Protein AF-A0A367ZKK7-F1 (afdb_monomer_lite)

Structure (mmCIF, N/CA/C/O backbone):
data_AF-A0A367ZKK7-F1
#
_entry.id   AF-A0A367ZKK7-F1
#
loop_
_atom_site.group_PDB
_atom_site.id
_atom_site.type_symbol
_atom_site.label_atom_id
_atom_site.label_alt_id
_atom_site.label_comp_id
_atom_site.label_asym_id
_atom_site.label_entity_id
_atom_site.label_seq_id
_atom_site.pdbx_PDB_ins_code
_atom_site.Cartn_x
_atom_site.Cartn_y
_atom_site.Cartn_z
_atom_site.occupancy
_atom_site.B_iso_or_equiv
_atom_site.auth_seq_id
_atom_site.auth_comp_id
_atom_site.auth_asym_id
_atom_site.auth_atom_id
_atom_site.pdbx_PDB_model_num
ATOM 1 N N . MET A 1 1 ? -39.090 6.244 0.822 1.00 54.38 1 MET A N 1
ATOM 2 C CA . MET A 1 1 ? -37.801 6.560 0.170 1.00 54.38 1 MET A CA 1
ATOM 3 C C . MET A 1 1 ? -36.803 5.510 0.623 1.00 54.38 1 MET A C 1
ATOM 5 O O . MET A 1 1 ? -36.627 5.368 1.824 1.00 54.38 1 MET A O 1
ATOM 9 N N . GLY A 1 2 ? -36.267 4.697 -0.290 1.00 69.88 2 GLY A N 1
ATOM 10 C CA . GLY A 1 2 ? -35.300 3.655 0.068 1.00 69.88 2 GLY A CA 1
ATOM 11 C C . GLY A 1 2 ? -33.960 4.278 0.456 1.00 69.88 2 GLY A C 1
ATOM 12 O O . GLY A 1 2 ? -33.475 5.163 -0.244 1.00 69.88 2 GLY A O 1
ATOM 13 N N . THR A 1 3 ? -33.382 3.851 1.573 1.00 72.31 3 THR A N 1
ATOM 14 C CA . THR A 1 3 ? -32.033 4.249 1.990 1.00 72.31 3 THR A CA 1
ATOM 15 C C . THR A 1 3 ? -31.007 3.585 1.077 1.00 72.31 3 THR A C 1
ATOM 17 O O . THR A 1 3 ? -30.919 2.359 1.032 1.00 72.31 3 THR A O 1
ATOM 20 N N . THR A 1 4 ? -30.228 4.376 0.341 1.00 81.00 4 THR A N 1
ATOM 21 C CA . THR A 1 4 ? -29.058 3.884 -0.394 1.00 81.00 4 THR A CA 1
ATOM 22 C C . THR A 1 4 ? -27.906 3.648 0.576 1.00 81.00 4 THR A C 1
ATOM 24 O O . THR A 1 4 ? -27.508 4.553 1.310 1.00 81.00 4 THR A O 1
ATOM 27 N N . ASN A 1 5 ? -27.355 2.434 0.570 1.00 87.88 5 ASN A N 1
ATOM 28 C CA . ASN A 1 5 ? -26.134 2.118 1.304 1.00 87.88 5 ASN A CA 1
ATOM 29 C C . ASN A 1 5 ? -24.932 2.646 0.518 1.00 87.88 5 ASN A C 1
ATOM 31 O O . ASN A 1 5 ? -24.539 2.063 -0.491 1.00 87.88 5 ASN A O 1
ATOM 35 N N . ASN A 1 6 ? -24.361 3.755 0.980 1.00 93.06 6 ASN A N 1
ATOM 36 C CA . ASN A 1 6 ? -23.202 4.370 0.345 1.00 93.06 6 ASN A CA 1
ATOM 37 C C . ASN A 1 6 ? -21.907 3.731 0.858 1.00 93.06 6 ASN A C 1
ATOM 39 O O . ASN A 1 6 ? -21.748 3.508 2.058 1.00 93.06 6 ASN A O 1
ATOM 43 N N . VAL A 1 7 ? -20.965 3.487 -0.052 1.00 95.62 7 VAL A N 1
ATOM 44 C CA . VAL A 1 7 ? -19.614 3.014 0.267 1.00 95.62 7 VAL A CA 1
ATOM 45 C C . VAL A 1 7 ? -18.620 4.112 -0.093 1.00 95.62 7 VAL A C 1
ATOM 47 O O . VAL A 1 7 ? -18.703 4.689 -1.175 1.00 95.62 7 VAL A O 1
ATOM 50 N N . LEU A 1 8 ? -17.685 4.396 0.815 1.00 95.94 8 LEU A N 1
ATOM 51 C CA . LEU A 1 8 ? -16.634 5.391 0.628 1.00 95.94 8 LEU A CA 1
ATOM 52 C C . LEU A 1 8 ? -15.260 4.734 0.780 1.00 95.94 8 LEU A C 1
ATOM 54 O O . LEU A 1 8 ? -14.990 4.083 1.789 1.00 95.94 8 LEU A O 1
ATOM 58 N N . LEU A 1 9 ? -14.387 4.960 -0.200 1.00 97.19 9 LEU A N 1
ATOM 59 C CA . LEU A 1 9 ? -12.960 4.667 -0.104 1.00 97.19 9 LEU A CA 1
ATOM 60 C C . LEU A 1 9 ? -12.214 5.946 0.295 1.00 97.19 9 LEU A C 1
ATOM 62 O O . LEU A 1 9 ? -12.308 6.957 -0.398 1.00 97.19 9 LEU A O 1
ATOM 66 N N . VAL A 1 10 ? -11.461 5.893 1.395 1.00 97.19 10 VAL A N 1
ATOM 67 C CA . VAL A 1 10 ? -10.629 7.004 1.884 1.00 97.19 10 VAL A CA 1
ATOM 68 C C . VAL A 1 10 ? -9.159 6.612 1.772 1.00 97.19 10 VAL A C 1
ATOM 70 O O . VAL A 1 10 ? -8.747 5.606 2.346 1.00 97.19 10 VAL A O 1
ATOM 73 N N . ILE A 1 11 ? -8.366 7.413 1.054 1.00 97.50 11 ILE A N 1
ATOM 74 C CA . ILE A 1 11 ? -6.928 7.185 0.855 1.00 97.50 11 ILE A CA 1
ATOM 75 C C . ILE A 1 11 ? -6.143 8.247 1.627 1.00 97.50 11 ILE A C 1
ATOM 77 O O . ILE A 1 11 ? -6.180 9.430 1.295 1.00 97.50 11 ILE A O 1
ATOM 81 N N . LEU A 1 12 ? -5.404 7.816 2.649 1.00 96.81 12 LEU A N 1
ATOM 82 C CA . LEU A 1 12 ? -4.459 8.665 3.373 1.00 96.81 12 LEU A CA 1
ATOM 83 C C . LEU A 1 12 ? -3.095 8.600 2.669 1.00 96.81 12 LEU A C 1
ATOM 85 O O . LEU A 1 12 ? -2.308 7.682 2.897 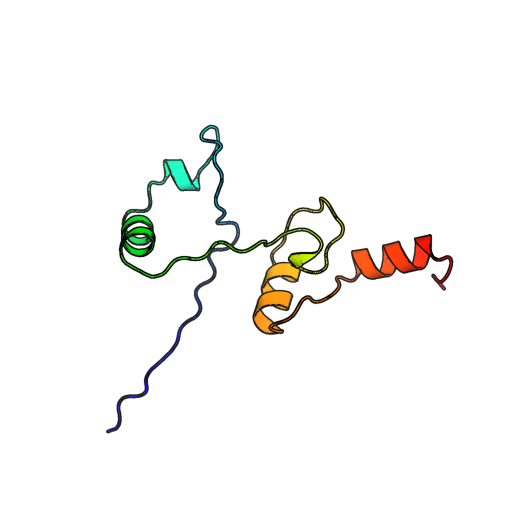1.00 96.81 12 LEU A O 1
ATOM 89 N N . SER A 1 13 ? -2.832 9.546 1.764 1.00 96.62 13 SER A N 1
ATOM 90 C CA . SER A 1 13 ? -1.605 9.548 0.955 1.00 96.62 13 SER A CA 1
ATOM 91 C C . SER A 1 13 ? -0.348 9.642 1.828 1.00 96.62 13 SER A C 1
ATOM 93 O O . SER A 1 13 ? -0.247 10.519 2.683 1.00 96.62 13 SER A O 1
ATOM 95 N N . GLY A 1 14 ? 0.616 8.742 1.615 1.00 95.31 14 GLY A N 1
ATOM 96 C CA . GLY A 1 14 ? 1.862 8.697 2.392 1.00 95.31 14 GLY A CA 1
ATOM 97 C C . GLY A 1 14 ? 1.711 8.185 3.833 1.00 95.31 14 GLY A C 1
ATOM 98 O O . GLY A 1 14 ? 2.647 8.309 4.619 1.00 95.31 14 GLY A O 1
ATOM 99 N N . PHE A 1 15 ? 0.563 7.605 4.196 1.00 96.06 15 PHE A N 1
ATOM 100 C CA . PHE A 1 15 ? 0.321 7.041 5.524 1.00 96.06 15 PHE A CA 1
ATOM 101 C C . PHE A 1 15 ? 0.638 5.538 5.546 1.00 96.06 15 PHE A C 1
ATOM 103 O O . PHE A 1 15 ? -0.130 4.722 5.038 1.00 96.06 15 PHE A O 1
ATOM 110 N N . GLY A 1 16 ? 1.778 5.169 6.134 1.00 94.12 16 GLY A N 1
ATOM 111 C CA . GLY A 1 16 ? 2.251 3.783 6.216 1.00 94.12 16 GLY A CA 1
ATOM 112 C C . GLY A 1 16 ? 2.403 3.263 7.646 1.00 94.12 16 GLY A C 1
ATOM 113 O O . GLY A 1 16 ? 2.420 4.026 8.611 1.00 94.12 16 GLY A O 1
ATOM 114 N N . LEU A 1 17 ? 2.551 1.943 7.771 1.00 93.75 17 LEU A N 1
ATOM 115 C CA . LEU A 1 17 ? 2.909 1.272 9.022 1.00 93.75 17 LEU A CA 1
ATOM 116 C C . LEU A 1 17 ? 4.428 1.079 9.075 1.00 93.75 17 LEU A C 1
ATOM 118 O O . LEU A 1 17 ? 5.025 0.617 8.106 1.00 93.75 17 LEU A O 1
ATOM 122 N N . SER A 1 18 ? 5.044 1.420 10.205 1.00 92.94 18 SER A N 1
ATOM 123 C CA . SER A 1 18 ? 6.480 1.253 10.433 1.00 92.94 18 SER A CA 1
ATOM 124 C C . SER A 1 18 ? 6.745 0.944 11.902 1.00 92.94 18 SER A C 1
ATOM 126 O O . SER A 1 18 ? 6.142 1.569 12.778 1.00 92.94 18 SER A O 1
ATOM 128 N N . ASP A 1 19 ? 7.667 0.017 12.156 1.00 92.31 19 ASP A N 1
ATOM 129 C CA . ASP A 1 19 ? 8.138 -0.319 13.505 1.00 92.31 19 ASP A CA 1
ATOM 130 C C . ASP A 1 19 ? 9.187 0.688 14.014 1.00 92.31 19 ASP A C 1
ATOM 132 O O . ASP A 1 19 ? 9.486 0.744 15.208 1.00 92.31 19 ASP A O 1
ATOM 136 N N . HIS A 1 20 ? 9.725 1.536 13.130 1.00 92.12 20 HIS A N 1
ATOM 137 C CA . HIS A 1 20 ? 10.642 2.604 13.515 1.00 92.12 20 HIS A CA 1
ATOM 138 C C . HIS A 1 20 ? 9.887 3.743 14.211 1.00 92.12 20 HIS A C 1
ATOM 140 O O . HIS A 1 20 ? 8.879 4.248 13.709 1.00 92.12 20 HIS A O 1
ATOM 146 N N . SER A 1 21 ? 10.392 4.172 15.368 1.00 89.75 21 SER A N 1
ATOM 147 C CA . SER A 1 21 ? 9.822 5.268 16.160 1.00 89.75 21 SER A CA 1
ATOM 148 C C . SER A 1 21 ? 10.463 6.623 15.853 1.00 89.75 21 SER A C 1
ATOM 150 O O . SER A 1 21 ? 9.765 7.637 15.813 1.00 89.75 21 SER A O 1
ATOM 152 N N . THR A 1 22 ? 11.772 6.658 15.599 1.00 96.00 22 THR A N 1
ATOM 153 C CA . THR A 1 22 ? 12.501 7.890 15.276 1.00 96.00 22 THR A CA 1
ATOM 154 C C . THR A 1 22 ? 12.043 8.449 13.929 1.00 96.00 22 THR A C 1
ATOM 156 O O . THR A 1 22 ? 12.071 7.748 12.923 1.00 96.00 22 THR A O 1
ATOM 159 N N . GLY A 1 23 ? 11.613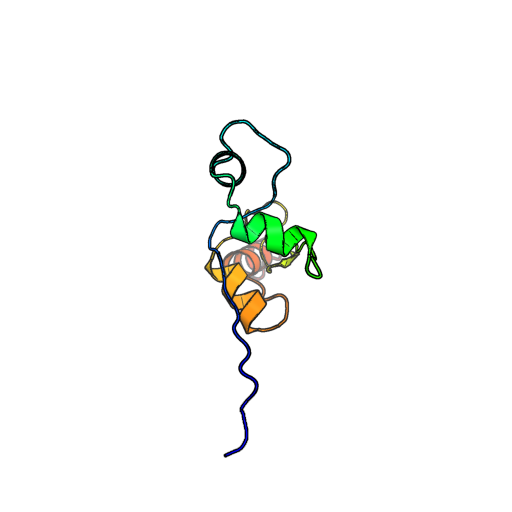 9.715 13.907 1.00 95.62 23 GLY A N 1
ATOM 160 C CA . GLY A 1 23 ? 11.140 10.391 12.689 1.00 95.62 23 GLY A CA 1
ATOM 161 C C . GLY A 1 23 ? 9.762 9.938 12.185 1.00 95.62 23 GLY A C 1
ATOM 162 O O . GLY A 1 23 ? 9.323 10.384 11.128 1.00 95.62 23 GLY A O 1
ATOM 163 N N . ASN A 1 24 ? 9.053 9.079 12.923 1.00 96.38 24 ASN A N 1
ATOM 164 C CA . ASN A 1 24 ? 7.753 8.562 12.505 1.00 96.38 24 ASN A CA 1
ATOM 165 C C . ASN A 1 24 ? 6.621 9.533 12.873 1.00 96.38 24 ASN A C 1
ATOM 167 O O . ASN A 1 24 ? 6.041 9.462 13.958 1.00 96.38 24 ASN A O 1
ATOM 171 N N . ALA A 1 25 ? 6.287 10.429 11.944 1.00 95.50 25 ALA A N 1
ATOM 172 C CA . ALA A 1 25 ? 5.240 11.430 12.137 1.00 95.50 25 ALA A CA 1
ATOM 173 C C . ALA A 1 25 ? 3.856 10.817 12.425 1.00 95.50 25 ALA A C 1
ATOM 175 O O . ALA A 1 25 ? 3.121 11.349 13.251 1.00 95.50 25 ALA A O 1
ATOM 176 N N . VAL A 1 26 ? 3.516 9.678 11.807 1.00 94.25 26 VAL A N 1
ATOM 177 C CA . VAL A 1 26 ? 2.235 8.984 12.037 1.00 94.25 26 VAL A CA 1
ATOM 178 C C . VAL A 1 26 ? 2.114 8.534 13.491 1.00 94.25 26 VAL A C 1
ATOM 180 O O . VAL A 1 26 ? 1.089 8.766 14.131 1.00 94.25 26 VAL A O 1
ATOM 183 N N . ARG A 1 27 ? 3.173 7.923 14.032 1.00 93.12 27 ARG A N 1
ATOM 184 C CA . ARG A 1 27 ? 3.210 7.491 15.432 1.00 93.12 27 ARG A CA 1
ATOM 185 C C . ARG A 1 27 ? 3.201 8.680 16.389 1.00 93.12 27 ARG A C 1
ATOM 187 O O . ARG A 1 27 ? 2.475 8.645 17.376 1.00 93.12 27 ARG A O 1
ATOM 194 N N . LEU A 1 28 ? 3.994 9.713 16.100 1.00 94.44 28 LEU A N 1
ATOM 195 C CA . LEU A 1 28 ? 4.099 10.911 16.940 1.00 94.44 28 LEU A CA 1
ATOM 196 C C . LEU A 1 28 ? 2.788 11.703 17.001 1.00 94.44 28 LEU A C 1
ATOM 198 O O . LEU A 1 28 ? 2.470 12.262 18.044 1.00 94.44 28 LEU A O 1
ATOM 202 N N . ALA A 1 29 ? 2.016 11.720 15.912 1.00 94.62 29 ALA A N 1
ATOM 203 C CA . ALA A 1 29 ? 0.723 12.393 15.863 1.00 94.62 29 ALA A CA 1
ATOM 204 C C . ALA A 1 29 ? -0.353 11.717 16.730 1.00 94.62 29 ALA A C 1
ATOM 206 O O . ALA A 1 29 ? -1.326 12.373 17.084 1.00 94.62 29 ALA A O 1
ATOM 207 N N . ASN A 1 30 ? -0.196 10.425 17.054 1.00 92.12 30 ASN A N 1
ATOM 208 C CA . ASN A 1 30 ? -1.142 9.631 17.846 1.00 92.12 30 ASN A CA 1
ATOM 209 C C . ASN A 1 30 ? -2.626 9.844 17.444 1.00 92.12 30 ASN A C 1
ATOM 211 O O . ASN A 1 30 ? -3.424 10.331 18.247 1.00 92.12 30 ASN A O 1
ATOM 215 N N . PRO A 1 31 ? -3.023 9.517 16.198 1.00 93.75 31 PRO A N 1
ATOM 216 C CA . PRO A 1 31 ? -4.357 9.836 15.693 1.00 93.75 31 PRO A CA 1
ATOM 217 C C . PRO A 1 31 ? -5.437 8.974 16.365 1.00 93.75 31 PRO A C 1
ATOM 219 O O . PRO A 1 31 ? -5.703 7.850 15.939 1.00 93.75 31 PRO A O 1
ATOM 222 N N . GLU A 1 32 ? -6.095 9.514 17.393 1.00 95.75 32 GLU A N 1
ATOM 223 C CA . GLU A 1 32 ? -7.027 8.772 18.256 1.00 95.75 32 GLU A CA 1
ATOM 224 C C . GLU A 1 32 ? -8.155 8.068 17.491 1.00 95.75 32 GLU A C 1
ATOM 226 O O . GLU A 1 32 ? -8.469 6.910 17.768 1.00 95.75 32 GLU A O 1
ATOM 231 N N . PHE A 1 33 ? -8.757 8.740 16.504 1.00 96.38 33 PHE A N 1
ATOM 232 C CA . PHE A 1 33 ? -9.852 8.168 15.717 1.00 96.38 33 PHE A CA 1
ATOM 233 C C . PHE A 1 33 ? -9.399 6.968 14.875 1.00 96.38 33 PHE A C 1
ATOM 235 O O . PHE A 1 33 ? -10.048 5.922 14.893 1.00 96.38 33 PHE A O 1
ATOM 242 N N . LEU A 1 34 ? -8.260 7.089 14.181 1.00 95.44 34 LEU A N 1
ATOM 243 C CA . LEU A 1 34 ? -7.681 5.976 13.423 1.00 95.44 34 LEU A CA 1
ATOM 244 C C . LEU A 1 34 ? -7.251 4.844 14.359 1.00 95.44 34 LEU A C 1
ATOM 246 O O . LEU A 1 34 ? -7.498 3.682 14.054 1.00 95.44 34 LEU A O 1
ATOM 250 N N . GLY A 1 35 ? -6.681 5.179 15.521 1.00 95.06 35 GLY A N 1
ATOM 251 C CA . GLY A 1 35 ? -6.321 4.209 16.553 1.00 95.06 35 GLY A CA 1
ATOM 252 C C . GLY A 1 35 ? -7.512 3.361 17.003 1.00 95.06 35 GLY A C 1
ATOM 253 O O . GLY A 1 35 ? -7.418 2.135 17.000 1.00 95.06 35 GLY A O 1
ATOM 254 N N . LYS A 1 36 ? -8.658 3.988 17.309 1.00 97.31 36 LYS A N 1
ATOM 255 C CA . LYS A 1 36 ? -9.903 3.271 17.643 1.00 97.31 36 LYS A CA 1
ATOM 256 C C . LYS A 1 36 ? -10.383 2.393 16.489 1.00 97.31 36 LYS A C 1
ATOM 258 O O . LYS A 1 36 ? -10.674 1.220 16.699 1.00 97.31 36 LYS A O 1
ATOM 263 N N . LEU A 1 37 ? -10.401 2.921 15.261 1.00 95.88 37 LEU A N 1
ATOM 264 C CA . LEU A 1 37 ? -10.800 2.145 14.081 1.00 95.88 37 LEU A CA 1
ATOM 265 C C . LEU A 1 37 ? -9.937 0.895 13.882 1.00 95.88 37 LEU A C 1
ATOM 267 O O . LEU A 1 37 ? -10.481 -0.168 13.597 1.00 95.88 37 LEU A O 1
ATOM 271 N N . PHE A 1 38 ? -8.618 1.002 14.050 1.00 93.81 38 PHE A N 1
ATOM 272 C CA . PHE A 1 38 ? -7.700 -0.128 13.891 1.00 93.81 38 PHE A CA 1
ATOM 273 C C . PHE A 1 38 ? -7.857 -1.202 14.978 1.00 93.81 38 PHE A C 1
ATOM 275 O O . PHE A 1 38 ? -7.510 -2.353 14.724 1.00 93.81 38 PHE A O 1
ATOM 282 N N . LEU A 1 39 ? -8.363 -0.846 16.164 1.00 95.94 39 LEU A N 1
ATOM 283 C CA . LEU A 1 39 ? -8.618 -1.783 17.265 1.00 95.94 39 LEU A CA 1
ATOM 284 C C . LEU A 1 39 ? -9.998 -2.446 17.174 1.00 95.94 39 LEU A C 1
ATOM 286 O O . LEU A 1 39 ? -10.141 -3.618 17.511 1.00 95.94 39 LEU A O 1
ATOM 290 N N . GLU A 1 40 ? -11.016 -1.700 16.743 1.00 97.88 40 GLU A N 1
ATOM 291 C CA . GLU A 1 40 ? -12.421 -2.115 16.848 1.00 97.88 40 GLU A CA 1
ATOM 292 C C . GLU A 1 40 ? -13.000 -2.677 15.540 1.00 97.88 40 GLU A C 1
ATOM 294 O O . GLU A 1 40 ? -14.076 -3.279 15.549 1.00 97.88 40 GLU A O 1
ATOM 299 N N . ARG A 1 41 ? -12.333 -2.477 14.396 1.00 97.31 41 ARG A N 1
ATOM 300 C CA . ARG A 1 41 ? -12.824 -2.889 13.069 1.00 97.31 41 ARG A CA 1
ATOM 301 C C . ARG A 1 41 ? -11.853 -3.861 12.387 1.00 97.31 41 ARG A C 1
ATOM 303 O O . ARG A 1 41 ? -10.665 -3.845 12.696 1.00 97.31 41 ARG A O 1
ATOM 310 N N . PRO A 1 4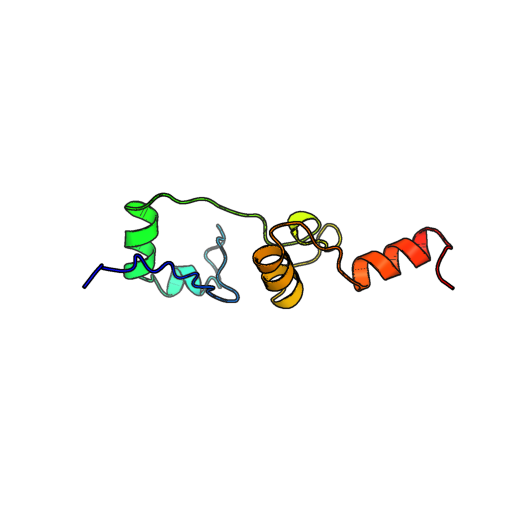2 ? -12.329 -4.699 11.440 1.00 97.56 42 PRO A N 1
ATOM 311 C CA . PRO A 1 42 ? -11.453 -5.584 10.678 1.00 97.56 42 PRO A CA 1
ATOM 312 C C . PRO A 1 42 ? -10.323 -4.810 9.995 1.00 97.56 42 PRO A C 1
ATOM 314 O O . PRO A 1 42 ? -10.571 -3.824 9.300 1.00 97.56 42 PRO A O 1
ATOM 317 N N . LEU A 1 43 ? -9.092 -5.282 10.183 1.00 96.06 43 LEU A N 1
ATOM 318 C CA . LEU A 1 43 ? -7.879 -4.640 9.695 1.00 96.06 43 LEU A CA 1
ATOM 319 C C . LEU A 1 43 ? -7.053 -5.631 8.875 1.00 96.06 43 LEU A C 1
ATOM 321 O O . LEU A 1 43 ? -6.845 -6.772 9.284 1.00 96.06 43 LEU A O 1
ATOM 325 N N . ALA A 1 44 ? -6.529 -5.162 7.747 1.00 95.81 44 ALA A N 1
ATOM 326 C CA . ALA A 1 44 ? -5.543 -5.875 6.949 1.00 95.81 44 ALA A CA 1
ATOM 327 C C . ALA A 1 44 ? -4.362 -4.951 6.632 1.00 95.81 44 ALA A C 1
ATOM 329 O O . ALA A 1 44 ? -4.501 -3.727 6.602 1.00 95.81 44 ALA A O 1
ATOM 330 N N . ARG A 1 45 ? -3.194 -5.547 6.387 1.00 95.75 45 ARG A N 1
ATOM 331 C CA . ARG A 1 45 ? -1.994 -4.848 5.913 1.00 95.75 45 ARG A CA 1
ATOM 332 C C . ARG A 1 45 ? -1.754 -5.243 4.461 1.00 95.75 45 ARG A C 1
ATOM 334 O O . ARG A 1 45 ? -1.847 -6.423 4.136 1.00 95.75 45 ARG A O 1
ATOM 341 N N . LEU A 1 46 ? -1.441 -4.272 3.611 1.00 96.62 46 LEU A N 1
ATOM 342 C CA . LEU A 1 46 ? -1.194 -4.488 2.185 1.00 96.62 46 LEU A CA 1
ATOM 343 C C . LEU A 1 46 ? 0.216 -4.029 1.821 1.00 96.62 46 LEU A C 1
ATOM 345 O O . LEU A 1 46 ? 0.711 -3.037 2.358 1.00 96.62 46 LEU A O 1
ATOM 349 N N . ALA A 1 47 ? 0.847 -4.738 0.887 1.00 97.50 47 ALA A N 1
ATOM 350 C CA . ALA A 1 47 ? 2.065 -4.264 0.248 1.00 97.50 47 ALA A CA 1
ATOM 351 C C . ALA A 1 47 ? 1.706 -3.168 -0.768 1.00 97.50 47 ALA A C 1
ATOM 353 O O . ALA A 1 47 ? 0.834 -3.367 -1.610 1.00 97.50 47 ALA A O 1
ATOM 354 N N . ALA A 1 48 ? 2.379 -2.020 -0.682 1.00 97.50 48 ALA A N 1
ATOM 355 C CA . ALA A 1 48 ? 2.112 -0.844 -1.517 1.00 97.50 48 ALA A CA 1
ATOM 356 C C . ALA A 1 48 ? 3.367 -0.347 -2.260 1.00 97.50 48 ALA A C 1
ATOM 358 O O . ALA A 1 48 ? 3.452 0.818 -2.637 1.00 97.50 48 ALA A O 1
ATOM 359 N N . ALA A 1 49 ? 4.366 -1.216 -2.424 1.00 97.69 49 ALA A N 1
ATOM 360 C CA . ALA A 1 49 ? 5.656 -0.912 -3.035 1.00 97.69 49 ALA A CA 1
ATOM 361 C C . ALA A 1 49 ? 6.164 -2.110 -3.849 1.00 97.69 49 ALA A C 1
ATOM 363 O O . ALA A 1 49 ? 5.684 -3.237 -3.682 1.00 97.69 49 ALA A O 1
ATOM 364 N N . GLY A 1 50 ? 7.144 -1.863 -4.718 1.00 97.31 50 GLY A N 1
ATOM 365 C CA . GLY A 1 50 ? 7.748 -2.890 -5.557 1.00 97.31 50 GLY A CA 1
ATOM 366 C C . GLY A 1 50 ? 6.746 -3.668 -6.433 1.00 97.31 50 GLY A C 1
ATOM 367 O O . GLY A 1 50 ? 5.739 -3.103 -6.879 1.0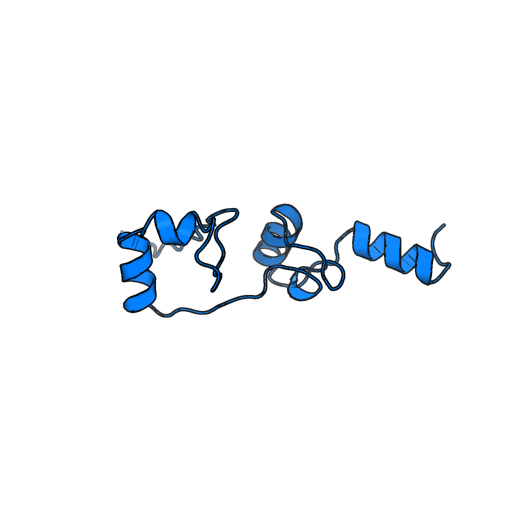0 97.31 50 GLY A O 1
ATOM 368 N N . PRO A 1 51 ? 6.976 -4.976 -6.664 1.00 96.94 51 PRO A N 1
ATOM 369 C CA . PRO A 1 51 ? 6.174 -5.778 -7.592 1.00 96.94 51 PRO A CA 1
ATOM 370 C C . PRO A 1 51 ? 4.686 -5.860 -7.243 1.00 96.94 51 PRO A C 1
ATOM 372 O O . PRO A 1 51 ? 3.863 -6.037 -8.137 1.00 96.94 51 PRO A O 1
ATOM 375 N N . ALA A 1 52 ? 4.320 -5.680 -5.969 1.00 97.62 52 ALA A N 1
ATOM 376 C CA . ALA A 1 52 ? 2.924 -5.683 -5.526 1.00 97.62 52 ALA A CA 1
ATOM 377 C C . ALA A 1 52 ? 2.083 -4.557 -6.155 1.00 97.62 52 ALA A C 1
ATOM 379 O O . ALA A 1 52 ? 0.861 -4.661 -6.205 1.00 97.62 52 ALA A O 1
ATOM 380 N N . VAL A 1 53 ? 2.734 -3.500 -6.648 1.00 97.62 53 VAL A N 1
ATOM 381 C CA . VAL A 1 53 ? 2.106 -2.366 -7.347 1.00 97.62 53 VAL A CA 1
ATOM 382 C C . VAL A 1 53 ? 2.728 -2.130 -8.733 1.00 97.62 53 VAL A C 1
ATOM 384 O O . VAL A 1 53 ? 2.644 -1.037 -9.281 1.00 97.62 53 VAL A O 1
ATOM 387 N N . GLY A 1 54 ? 3.380 -3.152 -9.303 1.00 96.31 54 GLY A N 1
ATOM 388 C CA . GLY A 1 54 ? 3.945 -3.113 -10.658 1.00 96.31 54 GLY A CA 1
ATOM 389 C C . GLY A 1 54 ? 5.245 -2.316 -10.808 1.00 96.31 54 GLY A C 1
ATOM 390 O O . GLY A 1 54 ? 5.650 -1.999 -11.931 1.00 96.31 54 GLY A O 1
ATOM 391 N N . LEU A 1 55 ? 5.905 -2.000 -9.693 1.00 96.75 55 LEU A N 1
ATOM 392 C CA . LEU A 1 55 ? 7.248 -1.420 -9.651 1.00 96.75 55 LEU A CA 1
ATOM 393 C C . LEU A 1 55 ? 8.320 -2.521 -9.591 1.00 96.75 55 LEU A C 1
ATOM 395 O O . LEU A 1 55 ? 8.012 -3.698 -9.383 1.00 96.75 55 LEU A O 1
ATOM 399 N N . ARG A 1 56 ? 9.596 -2.154 -9.741 1.00 93.31 56 ARG A N 1
ATOM 400 C CA . ARG A 1 56 ? 10.705 -3.112 -9.622 1.00 93.31 56 ARG A CA 1
ATOM 401 C C . ARG A 1 56 ? 10.926 -3.510 -8.155 1.00 93.31 56 ARG A C 1
ATOM 403 O O . ARG A 1 56 ? 10.558 -2.763 -7.247 1.00 93.31 56 ARG A O 1
ATOM 410 N N . PRO A 1 57 ? 11.541 -4.672 -7.881 1.00 94.38 57 PRO A N 1
ATOM 411 C CA . PRO A 1 57 ? 11.947 -5.040 -6.526 1.00 94.38 57 PRO A CA 1
ATOM 412 C C . PRO A 1 57 ? 12.768 -3.935 -5.845 1.00 94.38 57 PRO A C 1
ATOM 414 O O . PRO A 1 57 ? 13.748 -3.455 -6.404 1.00 94.38 57 PRO A O 1
ATOM 417 N N . GLY A 1 58 ? 12.361 -3.539 -4.637 1.00 93.44 58 GLY A N 1
ATOM 418 C CA . GLY A 1 58 ? 13.040 -2.509 -3.841 1.00 93.44 58 GLY A CA 1
ATOM 419 C C . GLY A 1 58 ? 12.626 -1.065 -4.139 1.00 93.44 58 GLY A C 1
ATOM 420 O O . GLY A 1 58 ? 12.904 -0.196 -3.314 1.00 93.44 58 GLY A O 1
ATOM 421 N N . ASP A 1 59 ? 11.922 -0.799 -5.244 1.00 95.62 59 ASP A N 1
ATOM 422 C CA . ASP A 1 59 ? 11.421 0.548 -5.519 1.00 95.62 59 ASP A CA 1
ATOM 423 C C . ASP A 1 59 ? 10.344 0.936 -4.484 1.00 95.62 59 ASP A C 1
ATOM 425 O O . ASP A 1 59 ? 9.416 0.151 -4.222 1.00 95.62 59 ASP A O 1
ATOM 429 N N . PRO A 1 60 ? 10.424 2.147 -3.900 1.00 96.50 60 PRO A N 1
ATOM 430 C CA . PRO A 1 60 ? 9.389 2.637 -3.007 1.00 96.50 60 PRO A CA 1
ATOM 431 C C . PRO A 1 60 ? 8.082 2.846 -3.774 1.00 96.50 60 PRO A C 1
ATOM 433 O O . PRO A 1 60 ? 8.071 3.211 -4.949 1.00 96.50 60 PRO A O 1
ATOM 436 N N . GLY A 1 61 ? 6.965 2.649 -3.079 1.00 96.75 61 GLY A N 1
ATOM 437 C CA . GLY A 1 61 ? 5.648 2.987 -3.604 1.00 96.75 61 GLY A CA 1
ATOM 438 C C . GLY A 1 61 ? 5.501 4.482 -3.880 1.00 96.75 61 GLY A C 1
ATOM 439 O O . GLY A 1 61 ? 6.188 5.317 -3.290 1.00 96.75 61 GLY A O 1
ATOM 440 N N . ASN A 1 62 ? 4.560 4.822 -4.753 1.00 97.06 62 ASN A N 1
ATOM 441 C CA . ASN A 1 62 ? 4.201 6.202 -5.053 1.00 97.06 62 ASN A CA 1
ATOM 442 C C . ASN A 1 62 ? 2.693 6.327 -5.318 1.00 97.06 62 ASN A C 1
ATOM 444 O O . ASN A 1 62 ? 1.970 5.329 -5.400 1.00 97.06 62 ASN A O 1
ATOM 448 N N . SER A 1 63 ? 2.218 7.569 -5.431 1.00 97.12 63 SER A N 1
ATOM 449 C CA . SER A 1 63 ? 0.794 7.852 -5.612 1.00 97.12 63 SER A CA 1
ATOM 450 C C . SER A 1 63 ? 0.234 7.266 -6.906 1.00 97.12 63 SER A C 1
ATOM 452 O O . SER A 1 63 ? -0.875 6.744 -6.880 1.00 97.12 63 SER A O 1
ATOM 454 N N . GLU A 1 64 ? 0.973 7.325 -8.012 1.00 96.56 64 GLU A N 1
ATOM 455 C CA . GLU A 1 64 ? 0.515 6.851 -9.322 1.00 96.56 64 GLU A CA 1
ATOM 456 C C . GLU A 1 64 ? 0.321 5.331 -9.331 1.00 96.56 64 GLU A C 1
ATOM 458 O O . GLU A 1 64 ? -0.799 4.854 -9.525 1.00 96.56 64 GLU A O 1
ATOM 463 N N . ALA A 1 65 ? 1.374 4.574 -9.010 1.00 97.38 65 ALA A N 1
ATOM 464 C CA . ALA A 1 65 ? 1.332 3.114 -8.952 1.00 97.38 65 ALA A CA 1
ATOM 465 C C . ALA A 1 65 ? 0.272 2.614 -7.954 1.00 97.38 65 ALA A C 1
ATO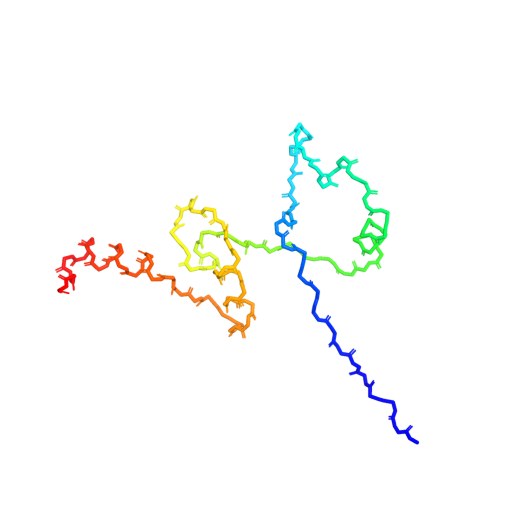M 467 O O . ALA A 1 65 ? -0.456 1.654 -8.231 1.00 97.38 65 ALA A O 1
ATOM 468 N N . GLY A 1 66 ? 0.139 3.298 -6.810 1.00 97.69 66 GLY A N 1
ATOM 469 C CA . GLY A 1 66 ? -0.865 2.996 -5.792 1.00 97.69 66 GLY A CA 1
ATOM 470 C C . GLY A 1 66 ? -2.301 3.213 -6.277 1.00 97.69 66 GLY A C 1
ATOM 471 O O . GLY A 1 66 ? -3.114 2.290 -6.207 1.00 97.69 66 GLY A O 1
ATOM 472 N N . HIS A 1 67 ? -2.624 4.401 -6.804 1.00 98.06 67 HIS A N 1
ATOM 473 C CA . HIS A 1 67 ? -3.981 4.708 -7.278 1.00 98.06 67 HIS A CA 1
ATOM 474 C C . HIS A 1 67 ? -4.370 3.850 -8.483 1.00 98.06 67 HIS A C 1
ATOM 476 O O . HIS A 1 67 ? -5.507 3.380 -8.541 1.00 98.06 67 HIS A O 1
ATOM 482 N N . LEU A 1 68 ? -3.436 3.588 -9.404 1.00 97.88 68 LEU A N 1
ATOM 483 C CA . LEU A 1 68 ? -3.674 2.703 -10.544 1.00 97.88 68 LEU A CA 1
ATOM 484 C C . LEU A 1 68 ? -3.987 1.279 -10.092 1.00 97.88 68 LEU A C 1
ATOM 486 O O . LEU A 1 68 ? -4.970 0.705 -10.549 1.00 97.88 68 LEU A O 1
ATOM 490 N N . THR A 1 69 ? -3.203 0.723 -9.167 1.00 98.00 69 THR A N 1
ATOM 491 C CA . THR A 1 69 ? -3.425 -0.643 -8.666 1.00 98.00 69 THR A CA 1
ATOM 492 C C . THR A 1 69 ? -4.770 -0.763 -7.941 1.00 98.00 69 THR A C 1
ATOM 494 O O . THR A 1 69 ? -5.524 -1.704 -8.191 1.00 98.00 69 THR A O 1
ATOM 497 N N . ILE A 1 70 ? -5.110 0.212 -7.087 1.00 98.00 70 ILE A N 1
ATOM 498 C CA . ILE A 1 70 ? -6.393 0.248 -6.366 1.00 98.00 70 ILE A CA 1
ATOM 499 C C . ILE A 1 70 ? -7.564 0.368 -7.347 1.00 98.00 70 ILE A C 1
ATOM 501 O O . ILE A 1 70 ? -8.510 -0.413 -7.271 1.00 98.00 70 ILE A O 1
ATOM 505 N N . GLY A 1 71 ? -7.498 1.324 -8.277 1.00 98.06 71 GLY A N 1
ATOM 506 C CA . GLY A 1 71 ? -8.565 1.576 -9.243 1.00 98.06 71 GLY A CA 1
ATOM 507 C C . GLY A 1 71 ? -8.744 0.443 -10.255 1.00 98.06 71 GLY A C 1
ATOM 508 O O . GLY A 1 71 ? -9.866 0.158 -10.663 1.00 98.06 71 GLY A O 1
ATOM 509 N N . ALA A 1 72 ? -7.657 -0.232 -10.637 1.00 98.06 72 ALA A N 1
ATOM 510 C CA . ALA A 1 72 ? -7.696 -1.347 -11.578 1.00 98.06 72 ALA A CA 1
ATOM 511 C C . ALA A 1 72 ? -8.104 -2.680 -10.933 1.00 98.06 72 ALA A C 1
ATOM 513 O O . ALA A 1 72 ? -8.459 -3.611 -11.657 1.00 98.06 72 ALA A O 1
ATOM 514 N N . GLY A 1 73 ? -8.004 -2.812 -9.605 1.00 97.88 73 GLY A N 1
ATOM 515 C CA . GLY A 1 73 ? -8.261 -4.072 -8.898 1.00 97.88 73 GLY A CA 1
ATOM 516 C C . GLY A 1 73 ? -7.268 -5.191 -9.240 1.00 97.88 73 GLY A C 1
ATOM 517 O O . GLY A 1 73 ? -7.571 -6.368 -9.048 1.00 97.88 73 GLY A O 1
ATOM 518 N N . ARG A 1 74 ? -6.097 -4.842 -9.786 1.00 98.06 74 ARG A N 1
ATOM 519 C CA . ARG A 1 74 ? -5.017 -5.762 -10.171 1.00 98.06 74 ARG A CA 1
ATOM 520 C C . ARG A 1 74 ? -3.684 -5.025 -10.230 1.00 98.06 74 ARG A C 1
ATOM 522 O O . ARG A 1 74 ? -3.661 -3.806 -10.370 1.00 98.06 74 ARG A O 1
ATOM 529 N N . VAL A 1 75 ? -2.583 -5.773 -10.196 1.00 97.62 75 VAL A N 1
ATOM 530 C CA . VAL A 1 75 ? -1.240 -5.217 -10.407 1.00 97.62 75 VAL A CA 1
ATOM 531 C C . VAL A 1 75 ? -1.144 -4.637 -11.820 1.00 97.62 75 VAL A C 1
ATOM 533 O O . VAL A 1 75 ? -1.399 -5.340 -12.802 1.00 97.62 75 VAL A O 1
ATOM 536 N N . VAL A 1 76 ? -0.782 -3.357 -11.916 1.00 96.88 76 VAL A N 1
ATOM 537 C CA . VAL A 1 76 ? -0.556 -2.653 -13.184 1.00 96.88 76 VAL A CA 1
ATOM 538 C C . VAL A 1 76 ? 0.936 -2.396 -13.326 1.00 96.88 76 VAL A C 1
ATOM 540 O O . VAL A 1 76 ? 1.504 -1.631 -12.550 1.00 96.88 76 VAL A O 1
ATOM 543 N N . GLU A 1 77 ? 1.570 -3.041 -14.304 1.00 95.19 77 GLU A N 1
ATOM 544 C CA . GLU A 1 77 ? 2.985 -2.814 -14.601 1.00 95.19 77 GLU A CA 1
ATOM 545 C C . GLU A 1 77 ? 3.235 -1.348 -14.969 1.00 95.19 77 GLU A C 1
ATOM 547 O O . GLU A 1 77 ? 2.574 -0.801 -15.852 1.00 95.19 77 GLU A O 1
ATOM 552 N N . GLN A 1 78 ? 4.190 -0.726 -14.279 1.00 96.12 78 GLN A N 1
ATOM 553 C CA . GLN A 1 78 ? 4.528 0.680 -14.471 1.00 96.12 78 GLN A CA 1
ATOM 554 C C . GLN A 1 78 ? 5.465 0.858 -15.668 1.00 96.12 78 GLN A C 1
ATOM 556 O O . GLN A 1 78 ? 6.296 -0.008 -15.956 1.00 96.12 78 GLN A O 1
ATOM 561 N N . ASP A 1 79 ? 5.377 2.008 -16.340 1.00 92.69 79 ASP A N 1
ATOM 562 C CA . ASP A 1 79 ? 6.143 2.255 -17.564 1.00 92.69 79 ASP A CA 1
ATOM 563 C C . ASP A 1 79 ? 7.654 2.152 -17.353 1.00 92.69 79 ASP A C 1
ATOM 565 O O . ASP A 1 79 ? 8.336 1.551 -18.177 1.00 92.69 79 ASP A O 1
ATOM 569 N N . LEU A 1 80 ? 8.185 2.642 -16.228 1.00 89.00 80 LEU A N 1
ATOM 570 C CA . LEU A 1 80 ? 9.612 2.503 -15.923 1.00 89.00 80 LEU A CA 1
ATOM 571 C C . LEU A 1 80 ? 10.038 1.030 -15.818 1.00 89.00 80 LEU A C 1
ATOM 573 O O . LEU A 1 80 ? 11.078 0.653 -16.354 1.00 89.00 80 LEU A O 1
ATOM 577 N N . THR A 1 81 ? 9.227 0.190 -15.170 1.00 89.50 81 THR A N 1
ATOM 578 C CA . THR A 1 81 ? 9.466 -1.259 -15.079 1.00 89.50 81 THR A CA 1
ATOM 579 C C . THR A 1 81 ? 9.440 -1.895 -16.468 1.00 89.50 81 THR A C 1
ATOM 581 O O . THR A 1 81 ? 10.334 -2.665 -16.815 1.00 89.50 81 THR A O 1
ATOM 584 N N . ARG A 1 82 ? 8.448 -1.529 -17.288 1.00 89.94 82 ARG A N 1
ATOM 585 C CA . ARG A 1 82 ? 8.278 -2.031 -18.656 1.00 89.94 82 ARG A CA 1
ATOM 586 C C . ARG A 1 82 ? 9.442 -1.637 -19.566 1.00 89.94 82 ARG A C 1
ATOM 588 O O . ARG A 1 82 ? 9.936 -2.480 -20.311 1.00 89.94 82 ARG A O 1
ATOM 595 N N . ILE A 1 83 ? 9.882 -0.381 -19.495 1.00 90.75 83 ILE A N 1
ATOM 596 C CA . ILE A 1 83 ? 11.019 0.150 -20.257 1.00 90.75 83 ILE A CA 1
ATOM 597 C C . ILE A 1 83 ? 12.312 -0.535 -19.816 1.00 90.75 83 ILE A C 1
ATOM 599 O O . ILE A 1 83 ? 13.049 -1.016 -20.670 1.00 90.75 83 ILE A O 1
ATOM 603 N N . SER A 1 84 ? 12.557 -0.641 -18.503 1.00 87.50 84 SER A N 1
ATOM 604 C CA . SER A 1 84 ? 13.737 -1.333 -17.963 1.00 87.50 84 SER A CA 1
ATOM 605 C C . SER A 1 84 ? 13.806 -2.767 -18.477 1.00 87.50 84 SER A C 1
ATOM 607 O O . SER A 1 84 ? 14.814 -3.153 -19.053 1.00 87.50 84 SER A O 1
ATOM 609 N N . ARG A 1 85 ? 12.702 -3.520 -18.376 1.00 87.88 85 ARG A N 1
ATOM 610 C CA . ARG A 1 85 ? 12.643 -4.895 -18.881 1.00 87.88 85 ARG A CA 1
ATOM 611 C C . ARG A 1 85 ? 12.902 -4.969 -20.385 1.00 87.88 85 ARG A C 1
ATOM 613 O O . ARG A 1 85 ? 13.625 -5.844 -20.832 1.00 87.88 85 ARG A O 1
ATOM 620 N N . ALA A 1 86 ? 12.341 -4.054 -21.176 1.00 90.75 86 ALA A N 1
ATOM 621 C CA . ALA A 1 86 ? 12.582 -4.033 -22.617 1.00 90.75 86 ALA A CA 1
ATOM 622 C C . ALA A 1 86 ? 14.058 -3.765 -22.961 1.00 90.75 86 ALA A C 1
ATOM 624 O O . ALA A 1 86 ? 14.568 -4.349 -23.916 1.00 90.75 86 ALA A O 1
ATOM 625 N N . ILE A 1 87 ? 14.738 -2.904 -22.195 1.00 90.75 87 ILE A N 1
ATOM 626 C CA . ILE A 1 87 ? 16.178 -2.651 -22.340 1.00 90.75 87 ILE A CA 1
ATOM 627 C C . ILE A 1 87 ? 16.971 -3.910 -21.976 1.00 90.75 87 ILE A C 1
ATOM 629 O O . ILE A 1 87 ? 17.812 -4.338 -22.764 1.00 90.75 87 ILE A O 1
ATOM 633 N N . ASP A 1 88 ? 16.662 -4.526 -20.834 1.00 89.50 88 ASP A N 1
ATOM 634 C CA . ASP A 1 88 ? 17.346 -5.727 -20.340 1.00 89.50 88 ASP A CA 1
ATOM 635 C C . ASP A 1 88 ? 17.185 -6.909 -21.312 1.00 89.50 88 ASP A C 1
ATOM 637 O O . ASP A 1 88 ? 18.149 -7.607 -21.628 1.00 89.50 88 ASP A O 1
ATOM 641 N N . ASP A 1 89 ? 15.988 -7.072 -21.878 1.00 91.62 89 ASP A N 1
ATOM 642 C CA . ASP A 1 89 ? 15.673 -8.115 -22.856 1.00 91.62 89 ASP A CA 1
ATOM 643 C C . ASP A 1 89 ? 16.196 -7.795 -24.274 1.00 91.62 89 ASP A C 1
ATOM 645 O O . ASP A 1 89 ? 15.921 -8.542 -25.213 1.00 91.62 89 ASP A O 1
ATOM 649 N N . SER A 1 90 ? 16.916 -6.678 -24.473 1.00 85.75 90 SER A N 1
ATOM 650 C CA . SER A 1 90 ? 17.356 -6.177 -25.793 1.00 85.75 90 SER A CA 1
ATOM 651 C C . SER A 1 90 ? 16.216 -6.021 -26.817 1.00 85.75 90 SER A C 1
ATOM 653 O O . SER A 1 90 ? 16.428 -6.062 -28.029 1.00 85.75 90 SER A O 1
ATOM 655 N N . ASN A 1 91 ? 14.993 -5.823 -26.323 1.00 81.69 91 ASN A N 1
ATOM 656 C CA . ASN A 1 91 ? 13.766 -5.654 -27.102 1.00 81.69 91 ASN A CA 1
ATOM 657 C C . ASN A 1 91 ? 13.305 -4.190 -27.173 1.00 81.69 91 ASN A C 1
ATOM 659 O O . ASN A 1 91 ? 12.262 -3.896 -27.761 1.00 81.69 91 ASN A O 1
ATOM 663 N N . TYR A 1 92 ? 14.063 -3.271 -26.574 1.00 77.75 92 TYR A N 1
ATOM 664 C CA . TYR A 1 92 ? 13.844 -1.837 -26.694 1.00 77.75 92 TYR A CA 1
ATOM 665 C C . TYR A 1 92 ? 14.155 -1.385 -28.129 1.00 77.75 92 TYR A C 1
ATOM 667 O O . TYR A 1 92 ? 15.241 -1.652 -28.645 1.00 77.75 92 TYR A O 1
ATOM 675 N N . ARG A 1 93 ? 13.188 -0.738 -28.785 1.00 67.38 93 ARG A N 1
ATOM 676 C CA . ARG A 1 93 ? 13.282 -0.223 -30.159 1.00 67.38 93 ARG A CA 1
ATOM 677 C C . ARG A 1 93 ? 12.943 1.254 -30.194 1.00 67.38 93 ARG A C 1
ATOM 679 O O . ARG A 1 93 ? 12.003 1.637 -29.463 1.00 67.38 93 ARG A O 1
#

InterPro domains:
  IPR005995 Phosphoglycerat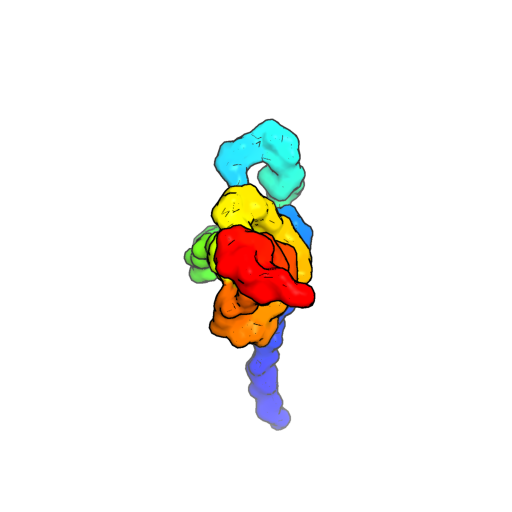e mutase, 2,3-bisphosphoglycerate-independent [PTHR31637] (5-92)
  IPR006124 Metalloenzyme [PF01676] (6-74)
  IPR017850 Alkaline-phosphatase-like, core domain superfamily [G3DSA:3.40.720.10] (2-93)
  IPR017850 Alkaline-phosphatase-like, core domain superfamily [SSF53649] (5-77)

Secondary structure (DSSP, 8-state):
-PPP--------TT----S--TT-HHHHH--HHHHHHHHHS-------SGGGGTPPTTPPP-HHHHHHHHHHTS----HHHHHHHHHHTT---

Organism: NCBI:txid2268124

pLDDT: mean 93.26, std 7.1, range [54.38, 98.06]

Sequence (93 aa):
MGTTNNVLLVILSGFGLSDHSTGNAVRLANPEFLGKLFLERPLARLAAAGPAVGLRPGDPGNSEAGHLTIGAGRVVEQDLTRISRAIDDSNYR

Radius of gyration: 17.98 Å; chains: 1; bounding box: 55×20×48 Å

Foldseek 3Di:
DDDDDDDDDDDDFPDDDDPDDPPPPNVVVPPPVVVCCCVPDDDDDADQADQSLQHHPPGGHHDVSRVCCVVVVHRDHDPVNVQVVCVVVVNHD